Protein AF-A0A937ZAR3-F1 (afdb_monomer)

Mean predicted aligned error: 4.88 Å

Radius of gyration: 16.15 Å; Cα contacts (8 Å, |Δi|>4): 230; chains: 1; bounding box: 41×31×41 Å

Sequence (166 aa):
TNATCLVSLGMVQMAAHGVDEARPTFRRALEINPGDSYVLADAGVHAIYDGRLDEARTFLDRARRLNPIPPYWFADYEALLDFSEGRFADAARGFGRGGCGKFRMIYILACLSLAGGGPELASALALVRKLEWNLEEVVNAEPFRDPEMRERLREGLRRAFAHQES

Solvent-accessible surface area (backbone atoms only — not comparable to full-atom values): 8747 Å² total; per-residue (Å²): 135,61,39,70,61,30,42,56,48,18,55,52,36,20,64,76,67,26,50,75,70,12,45,6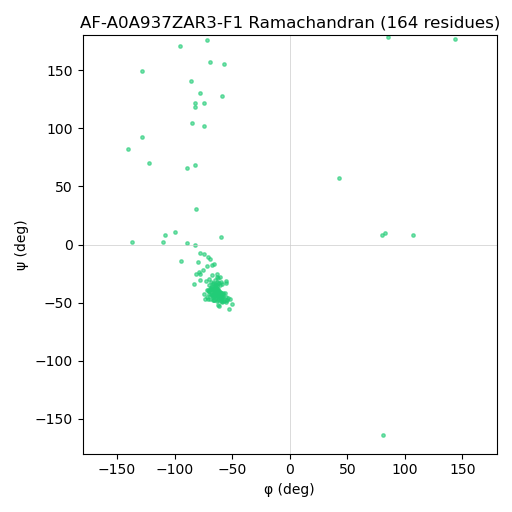5,37,37,52,50,18,41,71,71,40,76,82,39,36,63,54,30,38,55,45,13,48,51,25,44,31,59,63,40,53,72,60,13,51,54,26,38,55,50,14,43,70,71,34,83,80,61,63,71,70,56,39,43,54,53,14,51,45,30,45,74,74,64,40,23,69,58,13,29,56,28,33,64,74,44,77,99,43,76,72,45,49,53,51,34,39,12,19,30,34,69,63,72,50,56,74,65,40,56,55,52,48,62,59,50,68,78,62,79,73,61,64,67,61,58,50,68,60,52,48,51,67,45,65,66,63,45,47,51,48,49,50,13,39,52,48,48,65,53,75,72,82,121

Foldseek 3Di:
DALVVLLVVLVVCCLPPNLPRSVVSLVVSCVVPVQALVSLLSVLLSCLLALVLVSSVVSLVSSCVSPVPDPLCSLQSVLSSCLSVVVLVSSLVSLVSDDDDPVSLLSNQLSCLSVPHDPSLVVSVVVVVVVPDDQVVVLVSRRRPDVVSSVSSVVSNVSSVVVPPD

Secondary structure (DSSP, 8-state):
--HHHHHHHHHHHHHHH-HHHHHHHHHHHHHH-TT-HHHHHHHHHHHHHTT-HHHHHHHHHHHHHH-SS--TTHHHHHHHHHHHTT-HHHHHHHHTTS---HHHHHHHHHHHHHTT--HHHHHHHHHHGGG---HHHHHHHS--SSHHHHHHHHHHHHHHHHTT--

Structure (mmCIF, N/CA/C/O backbone):
data_AF-A0A937ZAR3-F1
#
_entry.id   AF-A0A937ZAR3-F1
#
loop_
_atom_site.group_PDB
_atom_site.id
_atom_site.type_symbol
_atom_site.label_atom_id
_atom_site.label_alt_id
_atom_site.label_comp_id
_atom_site.label_asym_id
_atom_site.label_entity_id
_atom_site.label_seq_id
_atom_site.pdbx_PDB_ins_code
_atom_site.Cartn_x
_atom_site.Cartn_y
_atom_site.Cartn_z
_atom_site.occupancy
_atom_site.B_iso_or_equiv
_atom_site.auth_seq_id
_atom_site.auth_comp_id
_atom_site.auth_asym_id
_atom_site.auth_atom_id
_atom_site.pdbx_PDB_model_num
ATOM 1 N N . THR A 1 1 ? 21.716 5.144 -16.427 1.00 56.78 1 THR A N 1
ATOM 2 C CA . THR A 1 1 ? 20.605 5.526 -15.530 1.00 56.78 1 THR A CA 1
ATOM 3 C C . THR A 1 1 ? 20.370 4.384 -14.570 1.00 56.78 1 THR A C 1
ATOM 5 O O . THR A 1 1 ? 20.182 3.272 -15.039 1.00 56.78 1 THR A O 1
ATOM 8 N N . ASN A 1 2 ? 20.498 4.610 -13.263 1.00 78.88 2 ASN A N 1
ATOM 9 C CA . ASN A 1 2 ? 20.364 3.558 -12.251 1.00 78.88 2 ASN A CA 1
ATOM 10 C C . ASN A 1 2 ? 18.870 3.239 -12.023 1.00 78.88 2 ASN A C 1
ATOM 12 O O . ASN A 1 2 ? 18.084 4.169 -11.834 1.00 78.88 2 ASN A O 1
ATOM 16 N N . ALA A 1 3 ? 18.478 1.960 -12.058 1.00 80.25 3 ALA A N 1
ATOM 17 C CA . ALA A 1 3 ? 17.093 1.522 -11.853 1.00 80.25 3 ALA A CA 1
ATOM 18 C C . ALA A 1 3 ? 16.543 1.952 -10.481 1.00 80.25 3 ALA A C 1
ATOM 20 O O . ALA A 1 3 ? 15.386 2.353 -10.383 1.00 80.25 3 ALA A O 1
ATOM 21 N N . THR A 1 4 ? 17.396 1.989 -9.452 1.00 79.94 4 THR A N 1
ATOM 22 C CA . THR A 1 4 ? 17.032 2.459 -8.107 1.00 79.94 4 THR A CA 1
ATOM 23 C C . THR A 1 4 ? 16.619 3.936 -8.099 1.00 79.94 4 THR A C 1
ATOM 25 O O . THR A 1 4 ? 15.657 4.314 -7.441 1.00 79.94 4 THR A O 1
ATOM 28 N N . CYS A 1 5 ? 17.289 4.790 -8.880 1.00 86.50 5 CYS A N 1
ATOM 29 C CA . CYS A 1 5 ? 16.909 6.203 -8.980 1.00 86.50 5 CYS A CA 1
ATOM 30 C C . CYS A 1 5 ? 15.558 6.386 -9.685 1.00 86.50 5 CYS A C 1
ATOM 32 O O . CYS A 1 5 ? 14.821 7.317 -9.368 1.00 86.50 5 CYS A O 1
ATOM 34 N N . LEU A 1 6 ? 15.231 5.505 -10.636 1.00 87.62 6 LEU A N 1
ATOM 35 C CA . LEU A 1 6 ? 13.958 5.557 -11.350 1.00 87.62 6 LEU A CA 1
ATOM 36 C C . LEU A 1 6 ? 12.789 5.164 -10.452 1.00 87.62 6 LEU A C 1
ATOM 38 O O . LEU A 1 6 ? 11.764 5.828 -10.514 1.00 87.62 6 LEU A O 1
ATOM 42 N N . VAL A 1 7 ? 12.926 4.154 -9.591 1.00 87.25 7 VAL A N 1
ATOM 43 C CA . VAL A 1 7 ? 11.831 3.812 -8.666 1.00 87.25 7 VAL A CA 1
ATOM 44 C C . VAL A 1 7 ? 11.595 4.903 -7.629 1.00 87.25 7 VAL A C 1
ATOM 46 O O . VAL A 1 7 ? 10.445 5.255 -7.386 1.00 87.25 7 VAL A O 1
ATOM 49 N N . SER A 1 8 ? 12.649 5.546 -7.110 1.00 88.38 8 SER A N 1
ATOM 50 C CA . SER A 1 8 ? 12.479 6.718 -6.239 1.00 88.38 8 SER A CA 1
ATOM 51 C C . SER A 1 8 ? 11.765 7.866 -6.958 1.00 88.38 8 SER A C 1
ATOM 53 O O . SER A 1 8 ? 10.864 8.478 -6.390 1.00 88.38 8 SER A O 1
ATOM 55 N N . LEU A 1 9 ? 12.116 8.132 -8.222 1.00 90.75 9 LEU A N 1
ATOM 56 C CA . LEU A 1 9 ? 11.414 9.118 -9.044 1.00 90.75 9 LEU A CA 1
ATOM 57 C C . LEU A 1 9 ? 9.949 8.722 -9.278 1.00 90.75 9 LEU A C 1
ATOM 59 O O . LEU A 1 9 ? 9.070 9.564 -9.135 1.00 90.75 9 LEU A O 1
ATOM 63 N N . GLY A 1 10 ? 9.683 7.453 -9.593 1.00 91.31 10 GLY A N 1
ATOM 64 C CA . GLY A 1 10 ? 8.335 6.932 -9.810 1.00 91.31 10 GLY A CA 1
ATOM 65 C C . GLY A 1 10 ? 7.450 7.093 -8.575 1.00 91.31 10 GLY A C 1
ATOM 66 O O . GLY A 1 10 ? 6.312 7.536 -8.695 1.00 91.31 10 GLY A O 1
ATOM 67 N N . MET A 1 11 ? 7.985 6.833 -7.380 1.00 89.75 11 MET A N 1
ATOM 68 C CA . MET A 1 11 ? 7.270 7.054 -6.118 1.00 89.75 11 MET A CA 1
ATOM 69 C C . MET A 1 11 ? 6.920 8.533 -5.904 1.00 89.75 11 MET A C 1
ATOM 71 O O . MET A 1 11 ? 5.794 8.849 -5.524 1.00 89.75 11 MET A O 1
ATOM 75 N N . VAL A 1 12 ? 7.850 9.450 -6.199 1.00 90.88 12 VAL A N 1
ATOM 76 C CA . VAL A 1 12 ? 7.605 10.900 -6.098 1.00 90.88 12 VAL A CA 1
ATOM 77 C C . VAL A 1 12 ? 6.570 11.364 -7.123 1.00 90.88 12 VAL A C 1
ATOM 79 O O . VAL A 1 12 ? 5.654 12.099 -6.770 1.00 90.88 12 VAL A O 1
ATOM 82 N N . GLN A 1 13 ? 6.675 10.911 -8.374 1.00 91.38 13 GLN A N 1
ATOM 83 C CA . GLN A 1 13 ? 5.703 11.220 -9.427 1.00 91.38 13 GLN A CA 1
ATOM 84 C C . GLN A 1 13 ? 4.310 10.708 -9.068 1.00 91.38 13 GLN A C 1
ATOM 86 O O . GLN A 1 13 ? 3.332 11.420 -9.253 1.00 91.38 13 GLN A O 1
ATOM 91 N N . MET A 1 14 ? 4.222 9.505 -8.501 1.00 92.69 14 MET A N 1
ATOM 92 C CA . MET A 1 14 ? 2.954 8.921 -8.078 1.00 92.69 14 MET A CA 1
ATOM 93 C C . MET A 1 14 ? 2.301 9.732 -6.959 1.00 92.69 14 MET A C 1
ATOM 95 O O . MET A 1 14 ? 1.101 9.981 -7.011 1.00 92.69 14 MET A O 1
ATOM 99 N N . ALA A 1 15 ? 3.085 10.183 -5.979 1.00 87.19 15 ALA A N 1
ATOM 100 C CA . ALA A 1 15 ? 2.584 11.031 -4.902 1.00 87.19 15 ALA A CA 1
ATOM 101 C C . ALA A 1 15 ? 2.183 12.436 -5.392 1.00 87.19 15 ALA A C 1
ATOM 103 O O . ALA A 1 15 ? 1.198 12.992 -4.920 1.00 87.19 15 ALA A O 1
ATOM 104 N N . ALA A 1 16 ? 2.936 13.015 -6.332 1.00 88.25 16 ALA A N 1
ATOM 105 C CA . ALA A 1 16 ? 2.715 14.383 -6.804 1.00 88.25 16 ALA A CA 1
ATOM 106 C C . ALA A 1 16 ? 1.629 14.497 -7.885 1.00 88.25 16 ALA A C 1
ATOM 108 O O . ALA A 1 16 ? 0.928 15.507 -7.955 1.00 88.25 16 ALA A O 1
ATOM 109 N N . HIS A 1 17 ? 1.511 13.485 -8.744 1.00 88.31 17 HIS A N 1
ATOM 110 C CA . HIS A 1 17 ? 0.735 13.560 -9.983 1.00 88.31 17 HIS A CA 1
ATOM 111 C C . HIS A 1 17 ? -0.116 12.311 -10.258 1.00 88.31 17 HIS A C 1
ATOM 113 O O . HIS A 1 17 ? -0.813 12.231 -11.268 1.00 88.31 17 HIS A O 1
ATOM 119 N N . GLY A 1 18 ? -0.102 11.338 -9.346 1.00 88.19 18 GLY A N 1
ATOM 120 C CA . GLY A 1 18 ? -0.897 10.125 -9.451 1.00 88.19 18 GLY A CA 1
ATOM 121 C C . GLY A 1 18 ? -0.248 9.017 -10.281 1.00 88.19 18 GLY A C 1
ATOM 122 O O . GLY A 1 18 ? 0.855 9.113 -10.820 1.00 88.19 18 GLY A O 1
ATOM 123 N N . VAL A 1 19 ? -0.965 7.900 -10.354 1.00 91.81 19 VAL A N 1
ATOM 124 C CA . VAL A 1 19 ? -0.439 6.607 -10.808 1.00 91.81 19 VAL A CA 1
ATOM 125 C C . VAL A 1 19 ? -0.046 6.586 -12.289 1.00 91.81 19 VAL A C 1
ATOM 127 O O . VAL A 1 19 ? 0.910 5.900 -12.668 1.00 91.81 19 VAL A O 1
ATOM 130 N N . ASP A 1 20 ? -0.758 7.332 -13.135 1.00 90.25 20 ASP A N 1
ATOM 131 C CA . ASP A 1 20 ? -0.557 7.295 -14.585 1.00 90.25 20 ASP A CA 1
ATOM 132 C C . ASP A 1 20 ? 0.764 7.936 -15.019 1.00 90.25 20 ASP A C 1
ATOM 134 O O . ASP A 1 20 ? 1.463 7.372 -15.863 1.00 90.25 20 ASP A O 1
ATOM 138 N N . GLU A 1 21 ? 1.159 9.046 -14.395 1.00 88.94 21 GLU A N 1
ATOM 139 C CA . GLU A 1 21 ? 2.417 9.725 -14.723 1.00 88.94 21 GLU A CA 1
ATOM 140 C C . GLU A 1 21 ? 3.652 8.935 -14.279 1.00 88.94 21 GLU A C 1
ATOM 142 O O . GLU A 1 21 ? 4.695 8.980 -14.934 1.00 88.94 21 GLU A O 1
ATOM 147 N N . ALA A 1 22 ? 3.535 8.151 -13.206 1.00 92.06 22 ALA A N 1
ATOM 148 C CA . ALA A 1 22 ? 4.629 7.326 -12.699 1.00 92.06 22 ALA A CA 1
ATOM 149 C C . ALA A 1 22 ? 4.843 6.026 -13.495 1.00 92.06 22 ALA A C 1
ATOM 151 O O . ALA A 1 22 ? 5.943 5.464 -13.511 1.00 92.06 22 ALA A O 1
ATOM 152 N N . ARG A 1 23 ? 3.805 5.534 -14.184 1.00 91.00 23 ARG A N 1
ATOM 153 C CA . ARG A 1 23 ? 3.818 4.271 -14.942 1.00 91.00 23 ARG A CA 1
ATOM 154 C C . ARG A 1 23 ? 5.003 4.121 -15.913 1.00 91.00 23 ARG A C 1
ATOM 156 O O . ARG A 1 23 ? 5.660 3.077 -15.856 1.00 91.00 23 ARG A O 1
ATOM 163 N N . PRO A 1 24 ? 5.317 5.087 -16.807 1.00 93.56 24 PRO A N 1
ATOM 164 C CA . PRO A 1 24 ? 6.459 4.950 -17.715 1.00 93.56 24 PRO A CA 1
ATOM 165 C C . PRO A 1 24 ? 7.791 4.823 -16.966 1.00 93.56 24 PRO A C 1
ATOM 167 O O . PRO A 1 24 ? 8.675 4.091 -17.416 1.00 93.56 24 PRO A O 1
ATOM 170 N N . THR A 1 25 ? 7.922 5.480 -15.814 1.00 94.00 25 THR A N 1
ATOM 171 C CA . THR A 1 25 ? 9.127 5.445 -14.981 1.00 94.00 25 THR A CA 1
ATOM 172 C C . THR A 1 25 ? 9.327 4.071 -14.345 1.00 94.00 25 THR A C 1
ATOM 174 O O . THR A 1 25 ? 10.416 3.503 -14.460 1.00 94.00 25 THR A O 1
ATOM 177 N N . PHE A 1 26 ? 8.275 3.481 -13.766 1.00 92.62 26 PHE A N 1
ATOM 178 C CA . PHE A 1 26 ? 8.328 2.113 -13.234 1.00 92.62 26 PHE A CA 1
ATOM 179 C C . PHE A 1 26 ? 8.602 1.077 -14.327 1.00 92.62 26 PHE A C 1
ATOM 181 O O . PHE A 1 26 ? 9.451 0.201 -14.147 1.00 92.62 26 PHE A O 1
ATOM 188 N N . ARG A 1 27 ? 7.970 1.216 -15.502 1.00 93.12 27 ARG A N 1
ATOM 189 C CA . ARG A 1 27 ? 8.253 0.346 -16.655 1.00 93.12 27 ARG A CA 1
ATOM 190 C C . ARG A 1 27 ? 9.726 0.420 -17.052 1.00 93.12 27 ARG A C 1
ATOM 192 O O . ARG A 1 27 ? 10.364 -0.611 -17.245 1.00 93.12 27 ARG A O 1
ATOM 199 N N . ARG A 1 28 ? 10.289 1.628 -17.118 1.00 94.56 28 ARG A N 1
ATOM 200 C CA . ARG A 1 28 ? 11.702 1.814 -17.455 1.00 94.56 28 ARG A CA 1
ATOM 201 C C . ARG A 1 28 ? 12.635 1.218 -16.402 1.00 94.56 28 ARG A C 1
ATOM 203 O O . ARG A 1 28 ? 13.671 0.668 -16.765 1.00 94.56 28 ARG A O 1
ATOM 210 N N . ALA A 1 29 ? 12.289 1.309 -15.118 1.00 93.94 29 ALA A N 1
ATOM 211 C CA . ALA A 1 29 ? 13.068 0.684 -14.053 1.00 93.94 29 ALA A CA 1
ATOM 212 C C . ALA A 1 29 ? 13.116 -0.846 -14.215 1.00 93.94 29 ALA A C 1
ATOM 214 O O . ALA A 1 29 ? 14.200 -1.431 -14.160 1.00 93.94 29 ALA A O 1
ATOM 215 N N . LEU A 1 30 ? 11.968 -1.470 -14.507 1.00 94.12 30 LEU A N 1
ATOM 216 C CA . LEU A 1 30 ? 11.862 -2.908 -14.777 1.00 94.12 30 LEU A CA 1
ATOM 217 C C . LEU A 1 30 ? 12.625 -3.336 -16.040 1.00 94.12 30 LEU A C 1
ATOM 219 O O . LEU A 1 30 ? 13.234 -4.400 -16.039 1.00 94.12 30 LEU A O 1
ATOM 223 N N . GLU A 1 31 ? 12.634 -2.524 -17.102 1.00 94.44 31 GLU A N 1
ATOM 224 C CA . GLU A 1 31 ? 13.428 -2.795 -18.314 1.00 94.44 31 GLU A CA 1
ATOM 225 C C . GLU A 1 31 ? 14.937 -2.796 -18.036 1.00 94.44 31 GLU A C 1
ATOM 227 O O . GLU A 1 31 ? 15.674 -3.592 -18.615 1.00 94.44 31 GLU A O 1
ATOM 232 N N . ILE A 1 32 ? 15.409 -1.891 -17.171 1.00 94.12 32 ILE A N 1
ATOM 233 C CA . ILE A 1 32 ? 16.836 -1.763 -16.853 1.00 94.12 32 ILE A CA 1
ATOM 234 C C . ILE A 1 32 ? 17.299 -2.899 -15.943 1.00 94.12 32 ILE A C 1
ATOM 236 O O . ILE A 1 32 ? 18.386 -3.434 -16.155 1.00 94.12 32 ILE A O 1
ATOM 240 N N . ASN A 1 33 ? 16.509 -3.254 -14.927 1.00 90.69 33 ASN A N 1
ATOM 241 C CA . ASN A 1 33 ? 16.855 -4.346 -14.025 1.00 90.69 33 ASN A CA 1
ATOM 242 C C . ASN A 1 33 ? 15.627 -5.195 -13.652 1.00 90.69 33 ASN A C 1
ATOM 244 O O . ASN A 1 33 ? 15.053 -5.030 -12.573 1.00 90.69 33 ASN A O 1
ATOM 248 N N . PRO A 1 34 ? 15.230 -6.147 -14.514 1.00 91.62 34 PRO A N 1
ATOM 249 C CA . PRO A 1 34 ? 14.031 -6.949 -14.289 1.00 91.62 34 PRO A CA 1
ATOM 250 C C . PRO A 1 34 ? 14.177 -7.957 -13.143 1.00 91.62 34 PRO A C 1
ATOM 252 O O . PRO A 1 34 ? 13.192 -8.605 -12.798 1.00 91.62 34 PRO A O 1
ATOM 255 N N . GLY A 1 35 ? 15.387 -8.169 -12.614 1.00 92.75 35 GLY A N 1
ATOM 256 C CA . GLY A 1 35 ? 15.696 -9.127 -11.547 1.00 92.75 35 GLY A CA 1
ATOM 257 C C . GLY A 1 35 ? 16.025 -8.482 -10.202 1.00 92.75 35 GLY A C 1
ATOM 258 O O . GLY A 1 35 ? 16.465 -9.180 -9.294 1.00 92.75 35 GLY A O 1
ATOM 259 N N . ASP A 1 36 ? 15.844 -7.172 -10.065 1.00 93.56 36 ASP A N 1
ATOM 260 C CA . ASP A 1 36 ? 16.082 -6.470 -8.808 1.00 93.56 36 ASP A CA 1
ATOM 261 C C . ASP A 1 36 ? 14.876 -6.606 -7.875 1.00 93.56 36 ASP A C 1
ATOM 263 O O . ASP A 1 36 ? 13.762 -6.203 -8.222 1.00 93.56 36 ASP A O 1
ATOM 267 N N . SER A 1 37 ? 15.086 -7.162 -6.678 1.00 94.44 37 SER A N 1
ATOM 268 C CA . SER A 1 37 ? 14.014 -7.327 -5.692 1.00 94.44 37 SER A CA 1
ATOM 269 C C . SER A 1 37 ? 13.394 -5.998 -5.261 1.00 94.44 37 SER A C 1
ATOM 271 O O . SER A 1 37 ? 12.198 -5.954 -5.006 1.00 94.44 37 SER A O 1
ATOM 273 N N . TYR A 1 38 ? 14.178 -4.922 -5.181 1.00 92.69 38 TYR A N 1
ATOM 274 C CA . TYR A 1 38 ? 13.693 -3.601 -4.785 1.00 92.69 38 TYR A CA 1
ATOM 275 C C . TYR A 1 38 ? 12.827 -3.004 -5.891 1.00 92.69 38 TYR A C 1
ATOM 277 O O . TYR A 1 38 ? 11.700 -2.596 -5.632 1.00 92.69 38 TYR A O 1
ATOM 285 N N . VAL A 1 39 ? 13.303 -3.057 -7.140 1.00 94.06 39 VAL A N 1
ATOM 286 C CA . VAL A 1 39 ? 12.537 -2.549 -8.290 1.00 94.06 39 VAL A CA 1
ATOM 287 C C . VAL A 1 39 ? 11.215 -3.292 -8.447 1.00 94.06 39 VAL A C 1
ATOM 289 O O . VAL A 1 39 ? 10.184 -2.669 -8.691 1.00 94.06 39 VAL A O 1
ATOM 292 N N . LEU A 1 40 ? 11.230 -4.616 -8.282 1.00 95.94 40 LEU A N 1
ATOM 293 C CA . LEU A 1 40 ? 10.016 -5.427 -8.297 1.00 95.94 40 LEU A CA 1
ATOM 294 C C . LEU A 1 40 ? 9.074 -5.053 -7.145 1.00 95.94 40 LEU A C 1
ATOM 296 O O . LEU A 1 40 ? 7.877 -4.925 -7.373 1.00 95.94 40 LEU A O 1
ATOM 300 N N . ALA A 1 41 ? 9.592 -4.839 -5.933 1.00 95.56 41 ALA A N 1
ATOM 301 C CA . ALA A 1 41 ? 8.773 -4.452 -4.788 1.00 95.56 41 ALA A CA 1
ATOM 302 C C . ALA A 1 41 ? 8.073 -3.100 -5.005 1.00 95.56 41 ALA A C 1
ATOM 304 O O . ALA A 1 41 ? 6.860 -3.000 -4.829 1.00 95.56 41 ALA A O 1
ATOM 305 N N . ASP A 1 42 ? 8.817 -2.089 -5.458 1.00 94.56 42 ASP A N 1
ATOM 306 C CA . ASP A 1 42 ? 8.276 -0.752 -5.716 1.00 94.56 42 ASP A CA 1
ATOM 307 C C . ASP A 1 42 ? 7.306 -0.745 -6.914 1.00 94.56 42 ASP A C 1
ATOM 309 O O . ASP A 1 42 ? 6.273 -0.076 -6.878 1.00 94.56 42 ASP A O 1
ATOM 313 N N . ALA A 1 43 ? 7.571 -1.543 -7.957 1.00 95.44 43 ALA A N 1
ATOM 314 C CA . ALA A 1 43 ? 6.616 -1.752 -9.049 1.00 95.44 43 ALA A CA 1
ATOM 315 C C . ALA A 1 43 ? 5.335 -2.462 -8.576 1.00 95.44 43 ALA A C 1
ATOM 317 O O . ALA A 1 43 ? 4.246 -2.163 -9.068 1.00 95.44 43 ALA A O 1
ATOM 318 N N . GLY A 1 44 ? 5.450 -3.367 -7.600 1.00 96.56 44 GLY A N 1
ATOM 319 C CA . GLY A 1 44 ? 4.310 -3.979 -6.923 1.00 96.56 44 GLY A CA 1
ATOM 320 C C . GLY A 1 44 ? 3.432 -2.935 -6.241 1.00 96.56 44 GLY A C 1
ATOM 321 O O . GLY A 1 44 ? 2.224 -2.925 -6.447 1.00 96.56 44 GLY A O 1
ATOM 322 N N . VAL A 1 45 ? 4.033 -1.994 -5.512 1.00 95.25 45 VAL A N 1
ATOM 323 C CA . VAL A 1 45 ? 3.306 -0.889 -4.866 1.00 95.25 45 VAL A CA 1
ATOM 324 C C . VAL A 1 45 ? 2.614 0.017 -5.873 1.00 95.25 45 VAL A C 1
ATOM 326 O O . VAL A 1 45 ? 1.444 0.347 -5.689 1.00 95.25 45 VAL A O 1
ATOM 329 N N . HIS A 1 46 ? 3.295 0.380 -6.962 1.00 95.69 46 HIS A N 1
ATOM 330 C CA . HIS A 1 46 ? 2.662 1.112 -8.061 1.00 95.69 46 HIS A CA 1
ATOM 331 C C . HIS A 1 46 ? 1.432 0.372 -8.595 1.00 95.69 46 HIS A C 1
ATOM 333 O O . HIS A 1 46 ? 0.377 0.978 -8.765 1.00 95.69 46 HIS A O 1
ATOM 339 N N . ALA A 1 47 ? 1.541 -0.943 -8.804 1.00 96.12 47 ALA A N 1
ATOM 340 C CA . ALA A 1 47 ? 0.428 -1.770 -9.253 1.00 96.12 47 ALA A CA 1
ATOM 341 C C . ALA A 1 47 ? -0.722 -1.830 -8.229 1.00 96.12 47 ALA A C 1
ATOM 343 O O . ALA A 1 47 ? -1.877 -1.817 -8.651 1.00 96.12 47 ALA A O 1
ATOM 344 N N . ILE A 1 48 ? -0.444 -1.810 -6.916 1.00 96.62 48 ILE A N 1
ATOM 345 C CA . ILE A 1 48 ? -1.485 -1.703 -5.876 1.00 96.62 48 ILE A CA 1
ATOM 346 C C . ILE A 1 48 ? -2.259 -0.394 -6.026 1.00 96.62 48 ILE A C 1
ATOM 348 O O . ILE A 1 48 ? -3.484 -0.418 -6.134 1.00 96.62 48 ILE A O 1
ATOM 352 N N . TYR A 1 49 ? -1.560 0.744 -6.080 1.00 95.38 49 TYR A N 1
ATOM 353 C CA . TYR A 1 49 ? -2.219 2.044 -6.225 1.00 95.38 49 TYR A CA 1
ATOM 354 C C . TYR A 1 49 ? -2.976 2.172 -7.551 1.00 95.38 49 TYR A C 1
ATOM 356 O O . TYR A 1 49 ? -3.986 2.869 -7.61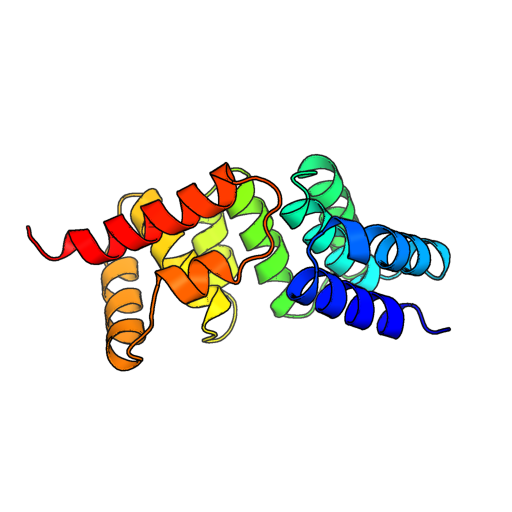1 1.00 95.38 49 TYR A O 1
ATOM 364 N N . ASP A 1 50 ? -2.544 1.463 -8.593 1.00 95.19 50 ASP A N 1
ATOM 365 C CA . ASP A 1 50 ? -3.236 1.379 -9.881 1.00 95.19 50 ASP A CA 1
ATOM 366 C C . ASP A 1 50 ? -4.449 0.437 -9.902 1.00 95.19 50 ASP A C 1
ATOM 368 O O . ASP A 1 50 ? -5.150 0.381 -10.911 1.00 95.19 50 ASP A O 1
ATOM 372 N N . GLY A 1 51 ? -4.684 -0.333 -8.835 1.00 94.3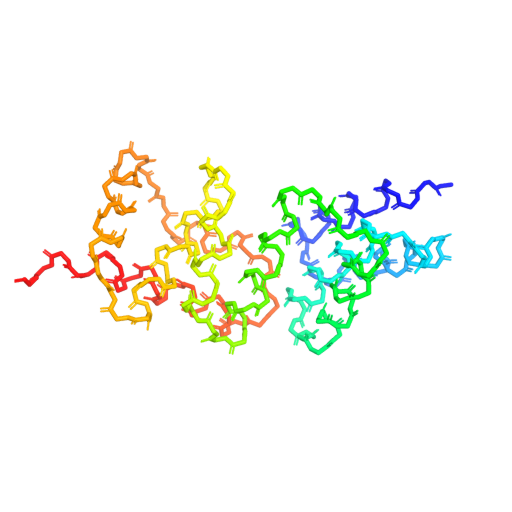1 51 GLY A N 1
ATOM 373 C CA . GLY A 1 51 ? -5.747 -1.342 -8.759 1.00 94.31 51 GLY A CA 1
ATOM 374 C C . GLY A 1 51 ? -5.420 -2.673 -9.451 1.00 94.31 51 GLY A C 1
ATOM 375 O O . GLY A 1 51 ? -6.278 -3.545 -9.559 1.00 94.31 51 GLY A O 1
ATOM 376 N N . ARG A 1 52 ? -4.179 -2.878 -9.906 1.00 95.44 52 ARG A N 1
ATOM 377 C CA . ARG A 1 52 ? -3.715 -4.113 -10.565 1.00 95.44 52 ARG A CA 1
ATOM 378 C C . ARG A 1 52 ? -3.189 -5.116 -9.532 1.00 95.44 52 ARG A C 1
ATOM 380 O O . ARG A 1 52 ? -1.997 -5.418 -9.491 1.00 95.44 52 ARG A O 1
ATOM 387 N N . LEU A 1 53 ? -4.078 -5.619 -8.674 1.00 96.19 53 LEU A N 1
ATOM 388 C CA . LEU A 1 53 ? -3.699 -6.403 -7.486 1.00 96.19 53 LEU A CA 1
ATOM 389 C C . LEU A 1 53 ? -3.025 -7.750 -7.818 1.00 96.19 53 LEU A C 1
ATOM 391 O O . LEU A 1 53 ? -2.044 -8.114 -7.171 1.00 96.19 53 LEU A O 1
ATOM 395 N N . ASP A 1 54 ? -3.467 -8.448 -8.868 1.00 97.00 54 ASP A N 1
ATOM 396 C CA . ASP A 1 54 ? -2.843 -9.712 -9.306 1.00 97.00 54 ASP A CA 1
ATOM 397 C C . ASP A 1 54 ? -1.396 -9.512 -9.791 1.00 97.00 54 ASP A C 1
ATOM 399 O O . ASP A 1 54 ? -0.491 -10.314 -9.524 1.00 97.00 54 ASP A O 1
ATOM 403 N N . GLU A 1 55 ? -1.155 -8.405 -10.493 1.00 96.25 55 GLU A N 1
ATOM 404 C CA . GLU A 1 55 ? 0.177 -8.023 -10.955 1.00 96.25 55 GLU A CA 1
ATOM 405 C C . GLU A 1 55 ? 1.055 -7.593 -9.777 1.00 96.25 55 GLU A C 1
ATOM 407 O O . GLU A 1 55 ? 2.202 -8.034 -9.675 1.00 96.25 55 GLU A O 1
ATOM 412 N N . ALA A 1 56 ? 0.501 -6.813 -8.843 1.00 97.38 56 ALA A N 1
ATOM 413 C CA . ALA A 1 56 ? 1.182 -6.438 -7.610 1.00 97.38 56 ALA A CA 1
ATOM 414 C C . ALA A 1 56 ? 1.652 -7.666 -6.822 1.00 97.38 56 ALA A C 1
ATOM 416 O O . ALA A 1 56 ? 2.822 -7.747 -6.443 1.00 97.38 56 ALA A O 1
ATOM 417 N N . ARG A 1 57 ? 0.771 -8.658 -6.644 1.00 97.31 57 ARG A N 1
ATOM 418 C CA . ARG A 1 57 ? 1.105 -9.939 -6.012 1.00 97.31 57 ARG A CA 1
ATOM 419 C C . ARG A 1 57 ? 2.250 -10.638 -6.729 1.00 97.31 57 ARG A C 1
ATOM 421 O O . ARG A 1 57 ? 3.222 -11.038 -6.096 1.00 97.31 57 ARG A O 1
ATOM 428 N N . THR A 1 58 ? 2.167 -10.739 -8.054 1.00 97.19 58 THR A N 1
ATOM 429 C CA . THR A 1 58 ? 3.202 -11.386 -8.869 1.00 97.19 58 THR A CA 1
ATOM 430 C C . THR A 1 58 ? 4.567 -10.719 -8.680 1.00 97.19 58 THR A C 1
ATOM 432 O O . THR A 1 58 ? 5.585 -11.409 -8.539 1.00 97.19 58 THR A O 1
ATOM 435 N N . PHE A 1 59 ? 4.605 -9.384 -8.652 1.00 97.06 59 PHE A N 1
ATOM 436 C CA . PHE A 1 59 ? 5.832 -8.632 -8.417 1.00 97.06 59 PHE A CA 1
ATOM 437 C C . PHE A 1 59 ? 6.384 -8.831 -7.005 1.00 97.06 59 PHE A C 1
ATOM 439 O O . PHE A 1 59 ? 7.571 -9.143 -6.872 1.00 97.06 59 PHE A O 1
ATOM 446 N N . LEU A 1 60 ? 5.546 -8.720 -5.971 1.00 96.62 60 LEU A N 1
ATOM 447 C CA . LEU A 1 60 ? 5.961 -8.910 -4.579 1.00 96.62 60 LEU A CA 1
ATOM 448 C C . LEU A 1 60 ? 6.452 -10.341 -4.326 1.00 96.62 60 LEU A C 1
ATOM 450 O O . LEU A 1 60 ? 7.533 -10.532 -3.768 1.00 96.62 60 LEU A O 1
ATOM 454 N N . ASP A 1 61 ? 5.755 -11.355 -4.836 1.00 96.00 61 ASP A N 1
ATOM 455 C CA . ASP A 1 61 ? 6.178 -12.751 -4.715 1.00 96.00 61 ASP A CA 1
ATOM 456 C C . ASP A 1 61 ? 7.535 -12.990 -5.388 1.00 96.00 61 ASP A C 1
ATOM 458 O O . ASP A 1 61 ? 8.394 -13.714 -4.873 1.00 96.00 61 ASP A O 1
ATOM 462 N N . ARG A 1 62 ? 7.765 -12.374 -6.553 1.00 96.50 62 ARG A N 1
ATOM 463 C CA . ARG A 1 62 ? 9.054 -12.467 -7.244 1.00 96.50 62 ARG A CA 1
ATOM 464 C C . ARG A 1 62 ? 10.156 -11.747 -6.472 1.00 96.50 62 ARG A C 1
ATOM 466 O O . ARG A 1 62 ? 11.240 -12.309 -6.332 1.00 96.50 62 ARG A O 1
ATOM 473 N N . ALA A 1 63 ? 9.883 -10.555 -5.948 1.00 96.12 63 ALA A N 1
ATOM 474 C CA . ALA A 1 63 ? 10.820 -9.805 -5.121 1.00 96.12 63 ALA A CA 1
ATOM 475 C C . ALA A 1 63 ? 11.232 -10.597 -3.868 1.00 96.12 63 ALA A C 1
ATOM 477 O O . ALA A 1 63 ? 12.423 -10.715 -3.582 1.00 96.12 63 ALA A O 1
ATOM 478 N N . ARG A 1 64 ? 10.264 -11.221 -3.185 1.00 94.38 64 ARG A N 1
ATOM 479 C CA . ARG A 1 64 ? 10.467 -12.097 -2.020 1.00 94.38 64 ARG A CA 1
ATOM 480 C C . ARG A 1 64 ? 11.324 -13.321 -2.343 1.00 94.38 64 ARG A C 1
ATOM 482 O O . ARG A 1 64 ? 12.191 -13.684 -1.556 1.00 94.38 64 ARG A O 1
ATOM 489 N N . ARG A 1 65 ? 11.106 -13.963 -3.496 1.00 95.88 65 ARG A N 1
ATOM 490 C CA . ARG A 1 65 ? 11.937 -15.101 -3.935 1.00 95.88 65 ARG A CA 1
ATOM 491 C C . ARG A 1 65 ? 13.389 -14.698 -4.186 1.00 95.88 65 ARG A C 1
ATOM 493 O O . ARG A 1 65 ? 14.289 -15.481 -3.907 1.00 95.88 65 ARG A O 1
ATOM 500 N N . LEU A 1 66 ? 13.605 -13.501 -4.728 1.00 95.25 66 LEU A N 1
ATOM 501 C CA . LEU A 1 66 ? 14.938 -12.982 -5.042 1.00 95.25 66 LEU A CA 1
ATOM 502 C C . LEU A 1 66 ? 15.673 -12.462 -3.802 1.00 95.25 66 LEU A C 1
ATOM 504 O O . LEU A 1 66 ? 16.895 -12.556 -3.742 1.00 95.25 66 LEU A O 1
ATOM 508 N N . ASN A 1 67 ? 14.937 -11.960 -2.809 1.00 93.31 67 ASN A N 1
ATOM 509 C CA . ASN A 1 67 ? 15.478 -11.574 -1.514 1.00 93.31 67 ASN A CA 1
ATOM 510 C C . ASN A 1 67 ? 14.683 -12.226 -0.364 1.00 93.31 67 ASN A C 1
ATOM 512 O O . ASN A 1 67 ? 13.700 -11.648 0.109 1.00 93.31 67 ASN A O 1
ATOM 516 N N . PRO A 1 68 ? 15.123 -13.406 0.116 1.00 89.19 68 PRO A N 1
ATOM 517 C CA . PRO A 1 68 ? 14.463 -14.125 1.207 1.00 89.19 68 PRO A CA 1
ATOM 518 C C . PRO A 1 68 ? 14.502 -13.411 2.566 1.00 89.19 68 PRO A C 1
ATOM 520 O O . PRO A 1 68 ? 13.729 -13.764 3.454 1.00 89.19 68 PRO A O 1
ATOM 523 N N . ILE A 1 69 ? 15.383 -12.419 2.739 1.00 89.81 69 ILE A N 1
ATOM 524 C CA . ILE A 1 69 ? 15.482 -11.588 3.948 1.00 89.81 69 ILE A CA 1
ATOM 525 C C . ILE A 1 69 ? 15.297 -10.124 3.520 1.00 89.81 69 ILE A C 1
ATOM 527 O O . ILE A 1 69 ? 16.258 -9.348 3.486 1.00 89.81 69 ILE A O 1
ATOM 531 N N . PRO A 1 70 ? 14.073 -9.741 3.111 1.00 85.94 70 PRO A N 1
ATOM 532 C CA . PRO A 1 70 ? 13.835 -8.404 2.608 1.00 85.94 70 PRO A CA 1
ATOM 533 C C . PRO A 1 70 ? 13.947 -7.371 3.739 1.00 85.94 70 PRO A C 1
ATOM 535 O O . PRO A 1 70 ? 13.760 -7.702 4.915 1.00 85.94 70 PRO A O 1
ATOM 538 N N . PRO A 1 71 ? 14.222 -6.101 3.407 1.00 86.75 71 PRO A N 1
ATOM 539 C CA . PRO A 1 71 ? 14.171 -5.024 4.385 1.00 86.75 71 PRO A CA 1
ATOM 540 C C . PRO A 1 71 ? 12.801 -4.925 5.063 1.00 86.75 71 PRO A C 1
ATOM 542 O O . PRO A 1 71 ? 11.776 -5.281 4.483 1.00 86.75 71 PRO A O 1
ATOM 545 N N . TYR A 1 72 ? 12.773 -4.362 6.272 1.00 84.25 72 TYR A N 1
ATOM 546 C CA . TYR A 1 72 ? 11.562 -4.291 7.098 1.00 84.25 72 TYR A CA 1
ATOM 547 C C . TYR A 1 72 ? 10.362 -3.618 6.402 1.00 84.25 72 TYR A C 1
ATOM 549 O O . TYR A 1 72 ? 9.227 -4.024 6.631 1.00 84.25 72 TYR A O 1
ATOM 557 N N . TRP A 1 73 ? 10.597 -2.622 5.538 1.00 85.12 73 TRP A N 1
ATOM 558 C CA . TRP A 1 73 ? 9.539 -1.903 4.815 1.00 85.12 73 TRP A CA 1
ATOM 559 C C . TRP A 1 73 ? 8.811 -2.777 3.787 1.00 85.12 73 TRP A C 1
ATOM 561 O O . TRP A 1 73 ? 7.699 -2.452 3.388 1.00 85.12 73 TRP A O 1
ATOM 571 N N . PHE A 1 74 ? 9.383 -3.915 3.382 1.00 90.25 74 PHE A N 1
ATOM 572 C CA . PHE A 1 74 ? 8.731 -4.829 2.445 1.00 90.25 74 PHE A CA 1
ATOM 573 C C . PHE A 1 74 ? 7.431 -5.402 3.027 1.00 90.25 74 PHE A C 1
ATOM 575 O O . PHE A 1 74 ? 6.471 -5.636 2.297 1.00 90.25 74 PHE A O 1
ATOM 582 N N . ALA A 1 75 ? 7.381 -5.596 4.349 1.00 90.19 75 ALA A N 1
ATOM 583 C CA . ALA A 1 75 ? 6.174 -6.049 5.034 1.00 90.19 75 ALA A CA 1
ATOM 584 C C . ALA A 1 75 ? 5.014 -5.049 4.898 1.00 90.19 75 ALA A C 1
ATOM 586 O O . ALA A 1 75 ? 3.860 -5.467 4.872 1.00 90.19 75 ALA A O 1
ATOM 587 N N . ASP A 1 76 ? 5.304 -3.751 4.754 1.00 91.75 76 ASP A N 1
ATOM 588 C CA . ASP A 1 76 ? 4.268 -2.738 4.541 1.00 91.75 76 ASP A CA 1
ATOM 589 C C . ASP A 1 76 ? 3.638 -2.862 3.155 1.00 91.75 76 ASP A C 1
ATOM 591 O O . ASP A 1 76 ? 2.445 -2.631 3.001 1.00 91.75 76 ASP A O 1
ATOM 595 N N . TYR A 1 77 ? 4.423 -3.239 2.143 1.00 93.81 77 TYR A N 1
AT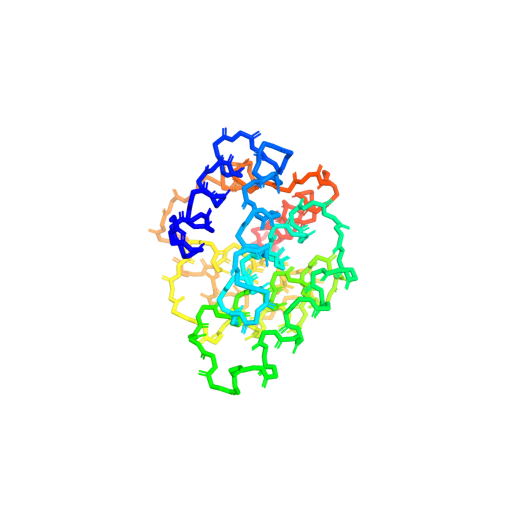OM 596 C CA . TYR A 1 77 ? 3.927 -3.394 0.776 1.00 93.81 77 TYR A CA 1
ATOM 597 C C . TYR A 1 77 ? 3.008 -4.612 0.655 1.00 93.81 77 TYR A C 1
ATOM 599 O O . TYR A 1 77 ? 1.962 -4.540 0.014 1.00 93.81 77 TYR A O 1
ATOM 607 N N . GLU A 1 78 ? 3.354 -5.715 1.323 1.00 94.06 78 GLU A N 1
ATOM 608 C CA . GLU A 1 78 ? 2.458 -6.870 1.429 1.00 94.06 78 GLU A CA 1
ATOM 609 C C . GLU A 1 78 ? 1.197 -6.545 2.226 1.00 94.06 78 GLU A C 1
ATOM 611 O O . GLU A 1 78 ? 0.102 -6.888 1.793 1.00 94.06 78 GLU A O 1
ATOM 616 N N . ALA A 1 79 ? 1.335 -5.829 3.343 1.00 94.81 79 ALA A N 1
ATOM 617 C CA . ALA A 1 79 ? 0.197 -5.413 4.152 1.00 94.81 79 ALA A CA 1
ATOM 618 C C . ALA A 1 79 ? -0.747 -4.469 3.388 1.00 94.81 79 ALA A C 1
ATOM 620 O O . ALA A 1 79 ? -1.966 -4.541 3.539 1.00 94.81 79 ALA A O 1
ATOM 621 N N . LEU A 1 80 ? -0.196 -3.604 2.534 1.00 95.31 80 LEU A N 1
ATOM 622 C CA . LEU A 1 80 ? -0.965 -2.731 1.652 1.00 95.31 80 LEU A CA 1
ATOM 623 C C . LEU A 1 80 ? -1.732 -3.534 0.591 1.00 95.31 80 LEU A C 1
ATOM 625 O O . LEU A 1 80 ? -2.885 -3.213 0.291 1.00 95.31 80 LEU A O 1
ATOM 629 N N . LEU A 1 81 ? -1.130 -4.600 0.056 1.00 96.38 81 LEU A N 1
ATOM 630 C CA . LEU A 1 81 ? -1.810 -5.527 -0.849 1.00 96.38 81 LEU A CA 1
ATOM 631 C C . LEU A 1 81 ? -2.927 -6.288 -0.115 1.00 96.38 81 LEU A C 1
ATOM 633 O O . LEU A 1 81 ? -4.060 -6.297 -0.591 1.00 96.38 81 LEU A O 1
ATOM 637 N N . ASP A 1 82 ? -2.641 -6.840 1.070 1.00 95.94 82 ASP A N 1
ATOM 638 C CA . ASP A 1 82 ? -3.631 -7.493 1.938 1.00 95.94 82 ASP A CA 1
ATOM 639 C C . ASP A 1 82 ? -4.828 -6.567 2.209 1.00 95.94 82 ASP A C 1
ATOM 641 O O . ASP A 1 82 ? -5.980 -6.981 2.075 1.00 95.94 82 ASP A O 1
ATOM 645 N N . PHE A 1 83 ? -4.573 -5.296 2.537 1.00 95.88 83 PHE A N 1
ATOM 646 C CA . PHE A 1 83 ? -5.614 -4.290 2.754 1.00 95.88 83 PHE A CA 1
ATOM 647 C C . PHE A 1 83 ? -6.451 -4.044 1.492 1.00 95.88 83 PHE A C 1
ATOM 649 O O . PHE A 1 83 ? -7.687 -3.983 1.551 1.00 95.88 83 PHE A O 1
ATOM 656 N N . SER A 1 84 ? -5.783 -3.929 0.344 1.00 94.75 84 SER A N 1
ATOM 657 C CA . SER A 1 84 ? -6.430 -3.695 -0.951 1.00 94.75 84 SER A CA 1
ATOM 658 C C . SER A 1 84 ? -7.314 -4.872 -1.373 1.00 94.75 84 SER A C 1
ATOM 660 O O . SER A 1 84 ? -8.375 -4.666 -1.957 1.00 94.75 84 SER A O 1
ATOM 662 N N . GLU A 1 85 ? -6.964 -6.094 -0.979 1.00 93.88 85 GLU A N 1
ATOM 663 C CA . GLU A 1 85 ? -7.766 -7.303 -1.216 1.00 93.88 85 GLU A CA 1
ATOM 664 C C . GLU A 1 85 ? -8.779 -7.603 -0.095 1.00 93.88 85 GLU A C 1
ATOM 666 O O . GLU A 1 85 ? -9.498 -8.598 -0.158 1.00 93.88 85 GLU A O 1
ATOM 671 N N . GLY A 1 86 ? -8.853 -6.759 0.940 1.00 93.69 86 GLY A N 1
ATOM 672 C CA . GLY A 1 86 ? -9.814 -6.889 2.041 1.00 93.69 86 GLY A CA 1
ATOM 673 C C . GLY A 1 86 ? -9.405 -7.862 3.154 1.00 93.69 86 GLY A C 1
ATOM 674 O O . GLY A 1 86 ? -10.201 -8.151 4.048 1.00 93.69 86 GLY A O 1
ATOM 675 N N . ARG A 1 87 ? -8.163 -8.356 3.157 1.00 94.62 87 ARG A N 1
ATOM 676 C CA . ARG A 1 87 ? -7.608 -9.209 4.221 1.00 94.62 87 ARG A CA 1
ATOM 677 C C . ARG A 1 87 ? -7.113 -8.372 5.402 1.00 94.62 87 ARG A C 1
ATOM 679 O O . ARG A 1 87 ? -5.921 -8.291 5.688 1.00 94.62 87 ARG A O 1
ATOM 686 N N . PHE A 1 88 ? -8.038 -7.741 6.119 1.00 94.50 88 PHE A N 1
ATOM 687 C CA . PHE A 1 88 ? -7.714 -6.756 7.162 1.00 94.50 88 PHE A CA 1
ATOM 688 C C . PHE A 1 88 ? -6.898 -7.310 8.335 1.00 94.50 88 PHE A C 1
ATOM 690 O O . PHE A 1 88 ? -5.995 -6.639 8.828 1.00 94.50 88 PHE A O 1
ATOM 697 N N . ALA A 1 89 ? -7.174 -8.539 8.775 1.00 91.38 89 ALA A N 1
ATOM 698 C CA . ALA A 1 89 ? -6.424 -9.160 9.869 1.00 91.38 89 ALA A CA 1
ATOM 699 C C . ALA A 1 89 ? -4.959 -9.450 9.487 1.00 91.38 89 ALA A C 1
ATOM 701 O O . ALA A 1 89 ? -4.061 -9.349 10.325 1.00 91.38 89 ALA A O 1
ATOM 702 N N . ASP A 1 90 ? -4.707 -9.794 8.223 1.00 92.31 90 ASP A N 1
ATOM 703 C CA . ASP A 1 90 ? -3.356 -10.019 7.702 1.00 92.31 90 ASP A CA 1
ATOM 704 C C . ASP A 1 90 ? -2.626 -8.687 7.533 1.00 92.31 90 ASP A C 1
ATOM 706 O O . ASP A 1 90 ? -1.529 -8.519 8.070 1.00 92.31 90 ASP A O 1
ATOM 710 N N . ALA A 1 91 ? -3.303 -7.702 6.936 1.00 94.00 91 ALA A N 1
ATOM 711 C CA . ALA A 1 91 ? -2.795 -6.348 6.766 1.00 94.00 91 ALA A CA 1
ATOM 712 C C . ALA A 1 91 ? -2.380 -5.707 8.102 1.00 94.00 91 ALA A C 1
ATOM 714 O O . ALA A 1 91 ? -1.256 -5.224 8.236 1.00 94.00 91 ALA A O 1
ATOM 715 N N . ALA A 1 92 ? -3.235 -5.758 9.132 1.00 91.38 92 ALA A N 1
ATOM 716 C CA . ALA A 1 92 ? -2.923 -5.209 10.455 1.00 91.38 92 ALA A CA 1
ATOM 717 C C . ALA A 1 92 ? -1.655 -5.836 11.058 1.00 91.38 92 ALA A C 1
ATOM 719 O O . ALA A 1 92 ? -0.804 -5.132 11.609 1.00 91.38 92 ALA A O 1
ATOM 720 N N . ARG A 1 93 ? -1.496 -7.160 10.919 1.00 88.81 93 ARG A N 1
ATOM 721 C CA . ARG A 1 93 ? -0.296 -7.871 11.378 1.00 88.81 93 ARG A CA 1
ATOM 722 C C . ARG A 1 93 ? 0.934 -7.496 10.562 1.00 88.81 93 ARG A C 1
ATOM 724 O O . ARG A 1 93 ? 2.008 -7.380 11.144 1.00 88.81 93 ARG A O 1
ATOM 731 N N . GLY A 1 94 ? 0.795 -7.323 9.250 1.00 89.56 94 GLY A N 1
ATOM 732 C CA . GLY A 1 94 ? 1.881 -6.915 8.365 1.00 89.56 94 GLY A CA 1
ATOM 733 C C . GLY A 1 94 ? 2.418 -5.527 8.722 1.00 89.56 94 GLY A C 1
ATOM 734 O O . GLY A 1 94 ? 3.605 -5.398 9.021 1.00 89.56 94 GLY A O 1
ATOM 735 N N . PHE A 1 95 ? 1.538 -4.526 8.832 1.00 89.0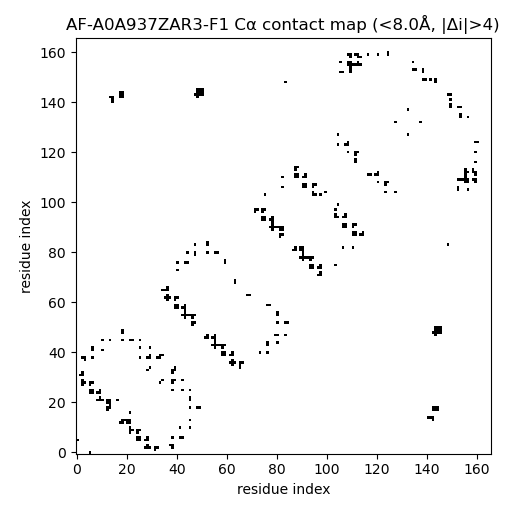0 95 PHE A N 1
ATOM 736 C CA . PHE A 1 95 ? 1.919 -3.171 9.253 1.00 89.00 95 PHE A CA 1
ATOM 737 C C . PHE A 1 95 ? 2.497 -3.127 10.676 1.00 89.00 95 PHE A C 1
ATOM 739 O O . PHE A 1 95 ? 3.401 -2.339 10.955 1.00 89.00 95 PHE A O 1
ATOM 746 N N . GLY A 1 96 ? 2.019 -3.994 11.576 1.00 81.44 96 GLY A N 1
ATOM 747 C CA . GLY A 1 96 ? 2.513 -4.101 12.952 1.00 81.44 96 GLY A CA 1
ATOM 748 C C . GLY A 1 96 ? 3.935 -4.665 13.092 1.00 81.44 96 GLY A C 1
ATOM 749 O O . GLY A 1 96 ? 4.516 -4.571 14.170 1.00 81.44 96 GLY A O 1
ATOM 750 N N . ARG A 1 97 ? 4.519 -5.240 12.028 1.00 74.69 97 ARG A N 1
ATOM 751 C CA . ARG A 1 97 ? 5.918 -5.721 12.027 1.00 74.69 97 ARG A CA 1
ATOM 752 C C . ARG A 1 97 ? 6.939 -4.595 11.829 1.00 74.69 97 ARG A C 1
ATOM 754 O O . ARG A 1 97 ? 8.125 -4.812 12.070 1.00 74.69 97 ARG A O 1
ATOM 761 N N . GLY A 1 98 ? 6.499 -3.420 11.377 1.00 63.09 98 GLY A N 1
ATOM 762 C CA . GLY A 1 98 ? 7.329 -2.231 11.184 1.00 63.09 98 GLY A CA 1
ATOM 763 C C . GLY A 1 98 ? 7.306 -1.266 12.377 1.00 63.09 98 GLY A C 1
ATOM 764 O O . GLY A 1 98 ? 6.520 -1.404 13.308 1.00 63.09 98 GLY A O 1
ATOM 765 N N . GLY A 1 99 ? 8.177 -0.250 12.355 1.00 64.25 99 GLY A N 1
ATOM 766 C CA . GLY A 1 99 ? 8.194 0.818 13.370 1.00 64.25 99 GLY A CA 1
ATOM 767 C C . GLY A 1 99 ? 7.012 1.799 13.266 1.00 64.25 99 GLY A C 1
ATOM 768 O O . GLY A 1 99 ? 6.235 1.762 12.316 1.00 64.25 99 GLY A O 1
ATOM 769 N N . CYS A 1 100 ? 6.903 2.747 14.198 1.00 60.03 100 CYS A N 1
ATOM 770 C CA . CYS A 1 100 ? 5.817 3.733 14.266 1.00 60.03 100 CYS A CA 1
ATOM 771 C C . CYS A 1 100 ? 5.932 4.848 13.198 1.00 60.03 100 CYS A C 1
ATOM 773 O O . CYS A 1 100 ? 6.696 5.797 13.342 1.00 60.03 100 CYS A O 1
ATOM 775 N N . GLY A 1 101 ? 5.149 4.759 12.118 1.00 75.06 101 GLY A N 1
ATOM 776 C CA . GLY A 1 101 ? 5.042 5.801 11.085 1.00 75.06 101 GLY A CA 1
ATOM 777 C C . GLY A 1 101 ? 3.588 6.184 10.812 1.00 75.06 101 GLY A C 1
ATOM 778 O O . GLY A 1 101 ? 2.710 5.331 10.934 1.00 75.06 101 GLY A O 1
ATOM 779 N N . LYS A 1 102 ? 3.329 7.446 10.423 1.00 76.94 102 LYS A N 1
ATOM 780 C CA . LYS A 1 102 ? 1.963 7.954 10.162 1.00 76.94 102 LYS A CA 1
ATOM 781 C C . LYS A 1 102 ? 1.186 7.059 9.191 1.00 76.94 102 LYS A C 1
ATOM 783 O O . LYS A 1 102 ? 0.073 6.652 9.501 1.00 76.94 102 LYS A O 1
ATOM 788 N N . PHE A 1 103 ? 1.841 6.690 8.088 1.00 80.19 103 PHE A N 1
ATOM 789 C CA . PHE A 1 103 ? 1.337 5.759 7.079 1.00 80.19 103 PHE A CA 1
ATOM 790 C C . PHE A 1 103 ? 0.876 4.433 7.699 1.00 80.19 103 PHE A C 1
ATOM 792 O O . PHE A 1 103 ? -0.282 4.067 7.597 1.00 80.19 103 PHE A O 1
ATOM 799 N N . ARG A 1 104 ? 1.730 3.734 8.454 1.00 86.88 104 ARG A N 1
ATOM 800 C CA . ARG A 1 104 ? 1.349 2.440 9.052 1.00 86.88 104 ARG A CA 1
ATOM 801 C C . ARG A 1 104 ? 0.184 2.569 10.031 1.00 86.88 104 ARG A C 1
ATOM 803 O O . ARG A 1 104 ? -0.705 1.726 10.044 1.00 86.88 104 ARG A O 1
ATOM 810 N N . MET A 1 105 ? 0.173 3.628 10.840 1.00 87.31 105 MET A N 1
ATOM 811 C CA . MET A 1 105 ? -0.844 3.810 11.877 1.00 87.31 105 MET A CA 1
ATOM 812 C C . MET A 1 105 ? -2.252 3.981 11.306 1.00 87.31 105 MET A C 1
ATOM 814 O O . MET A 1 105 ? -3.186 3.421 11.875 1.00 87.31 105 MET A O 1
ATOM 818 N N . ILE A 1 106 ? -2.421 4.702 10.190 1.00 89.69 106 ILE A N 1
ATOM 819 C CA . ILE A 1 106 ? -3.750 4.844 9.576 1.00 89.69 106 ILE A CA 1
ATOM 820 C C . ILE A 1 106 ? -4.286 3.507 9.063 1.00 89.69 106 ILE A C 1
ATOM 822 O O . ILE A 1 106 ? -5.450 3.187 9.299 1.00 89.69 106 ILE A O 1
ATOM 826 N N . TYR A 1 107 ? -3.432 2.685 8.449 1.00 92.44 107 TYR A N 1
ATOM 827 C CA . TYR A 1 107 ? -3.846 1.380 7.954 1.00 92.44 107 TYR A CA 1
ATOM 828 C C . TYR A 1 107 ? -4.101 0.402 9.098 1.00 92.44 107 TYR A C 1
ATOM 830 O O . TYR A 1 107 ? -5.085 -0.328 9.042 1.00 92.44 107 TYR A O 1
ATOM 838 N N . ILE A 1 108 ? -3.290 0.413 10.162 1.00 91.69 108 ILE A N 1
ATOM 839 C CA . ILE A 1 108 ? -3.534 -0.405 11.362 1.00 91.69 108 ILE A CA 1
ATOM 840 C C . ILE A 1 108 ? -4.896 -0.063 11.971 1.00 91.69 108 ILE A C 1
ATOM 842 O O . ILE A 1 108 ? -5.689 -0.968 12.220 1.00 91.69 108 ILE A O 1
ATOM 846 N N . LEU A 1 109 ? -5.196 1.224 12.174 1.00 91.81 109 LEU A N 1
ATOM 847 C CA . LEU A 1 109 ? -6.484 1.661 12.719 1.00 91.81 109 LEU A CA 1
ATOM 848 C C . LEU A 1 109 ? -7.654 1.217 11.838 1.00 91.81 109 LEU A C 1
ATOM 850 O O . LEU A 1 109 ? -8.609 0.623 12.342 1.00 91.81 109 LEU A O 1
ATOM 854 N N . ALA A 1 110 ? -7.557 1.460 10.529 1.00 93.81 110 ALA A N 1
ATOM 855 C CA . ALA A 1 110 ? -8.595 1.076 9.585 1.00 93.81 110 ALA A CA 1
ATOM 856 C C . ALA A 1 110 ? -8.800 -0.443 9.545 1.00 93.81 110 ALA A C 1
ATOM 858 O O . ALA A 1 110 ? -9.929 -0.911 9.654 1.00 93.81 110 ALA A O 1
ATOM 859 N N . CYS A 1 111 ? -7.720 -1.223 9.457 1.00 94.50 111 CYS A N 1
ATOM 860 C CA . CYS A 1 111 ? -7.784 -2.681 9.420 1.00 94.50 111 CYS A CA 1
ATOM 861 C C . CYS A 1 111 ? -8.376 -3.263 10.703 1.00 94.50 111 CYS A C 1
ATOM 863 O O . CYS A 1 111 ? -9.272 -4.097 10.630 1.00 94.50 111 CYS A O 1
ATOM 865 N N . LEU A 1 112 ? -7.899 -2.825 11.873 1.00 92.69 112 LEU A N 1
ATOM 866 C CA . LEU A 1 112 ? -8.392 -3.329 13.156 1.00 92.69 112 LEU A CA 1
ATOM 867 C C . LEU A 1 112 ? -9.869 -2.993 13.353 1.00 92.69 112 LEU A C 1
ATOM 869 O O . LEU A 1 112 ? -10.627 -3.837 13.819 1.00 92.69 112 LEU A O 1
ATOM 873 N N . SER A 1 113 ? -10.302 -1.796 12.956 1.00 93.25 113 SER A N 1
ATOM 874 C CA . SER A 1 113 ? -11.714 -1.436 13.038 1.00 93.25 113 SER A CA 1
ATOM 875 C C . SER A 1 113 ? -12.582 -2.229 12.055 1.00 93.25 113 SER A C 1
ATOM 877 O O . SER A 1 113 ? -13.631 -2.737 12.447 1.00 93.25 113 SER A O 1
ATOM 879 N N . LEU A 1 114 ? -12.136 -2.411 10.808 1.00 92.25 114 LEU A N 1
ATOM 880 C CA . LEU A 1 114 ? -12.853 -3.211 9.806 1.00 92.25 114 LEU A CA 1
ATOM 881 C C . LEU A 1 114 ? -12.879 -4.711 10.145 1.00 92.25 114 LEU A C 1
ATOM 883 O O . LEU A 1 114 ? -13.813 -5.404 9.750 1.00 92.25 114 LEU A O 1
ATOM 887 N N . ALA A 1 115 ? -11.895 -5.207 10.899 1.00 89.44 115 ALA A N 1
ATOM 888 C CA . ALA A 1 115 ? -11.822 -6.591 11.369 1.00 89.44 115 ALA A CA 1
ATOM 889 C C . ALA A 1 115 ? -12.659 -6.875 12.635 1.00 89.44 115 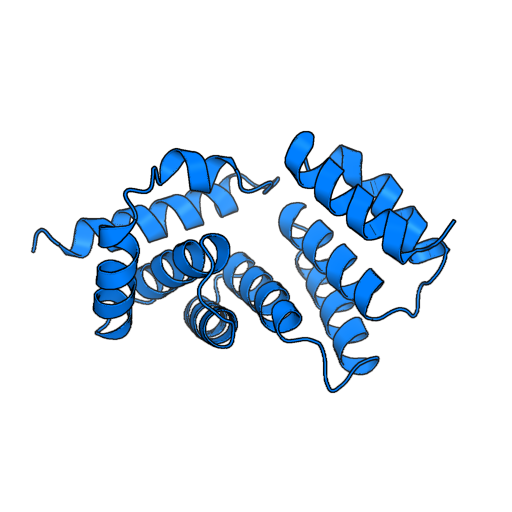ALA A C 1
ATOM 891 O O . ALA A 1 115 ? -12.680 -8.016 13.093 1.00 89.44 115 ALA A O 1
ATOM 892 N N . GLY A 1 116 ? -13.353 -5.876 13.196 1.00 83.69 116 GLY A N 1
ATOM 893 C CA . GLY A 1 116 ? -14.231 -6.045 14.363 1.00 83.69 116 GLY A CA 1
ATOM 894 C C . GLY A 1 116 ? -13.702 -5.467 15.682 1.00 83.69 116 GLY A C 1
ATOM 895 O O . GLY A 1 116 ? -14.330 -5.664 16.719 1.00 83.69 116 GLY A O 1
ATOM 896 N N . GLY A 1 117 ? -12.591 -4.725 15.659 1.00 81.06 117 GLY A N 1
ATOM 897 C CA . GLY A 1 117 ? -12.033 -4.035 16.825 1.00 81.06 117 GLY A CA 1
ATOM 898 C C . GLY A 1 117 ? -11.195 -4.929 17.747 1.00 81.06 117 GLY A C 1
ATOM 899 O O . GLY A 1 117 ? -10.732 -5.994 17.351 1.00 81.06 117 GLY A O 1
ATOM 900 N N . GLY A 1 118 ? -10.950 -4.460 18.977 1.00 84.31 118 GLY A N 1
ATOM 901 C CA . GLY A 1 118 ? -10.171 -5.189 19.988 1.00 84.31 118 GLY A CA 1
ATOM 902 C C . GLY A 1 118 ? -9.282 -4.297 20.869 1.00 84.31 118 GLY A C 1
ATOM 903 O O . GLY A 1 118 ? -9.207 -3.081 20.656 1.00 84.31 118 GLY A O 1
ATOM 904 N N . PRO A 1 119 ? -8.584 -4.875 21.864 1.00 84.69 119 PRO A N 1
ATOM 905 C CA . PRO A 1 119 ? -7.641 -4.140 22.714 1.00 84.69 119 PRO A CA 1
ATOM 906 C C . PRO A 1 119 ? -6.480 -3.511 21.920 1.00 84.69 119 PRO A C 1
ATOM 908 O O . PRO A 1 119 ? -5.952 -2.461 22.302 1.00 84.69 119 PRO A O 1
ATOM 911 N N . GLU A 1 120 ? -6.113 -4.104 20.784 1.00 86.44 120 GLU A N 1
ATOM 912 C CA . GLU A 1 120 ? -5.120 -3.574 19.850 1.00 86.44 120 GLU A CA 1
ATOM 913 C C . GLU A 1 120 ? -5.583 -2.246 19.237 1.00 86.44 120 GLU A C 1
ATOM 915 O O . GLU A 1 120 ? -4.789 -1.309 19.131 1.00 86.44 120 GLU A O 1
ATOM 920 N N . LEU A 1 121 ? -6.875 -2.126 18.897 1.00 89.06 121 LEU A N 1
ATOM 921 C CA . LEU A 1 121 ? -7.452 -0.892 18.357 1.00 89.06 121 LEU A CA 1
ATOM 922 C C . LEU A 1 121 ? -7.388 0.234 19.394 1.00 89.06 121 LEU A C 1
ATOM 924 O O . LEU A 1 121 ? -6.959 1.343 19.075 1.00 89.06 121 LEU A O 1
ATOM 928 N N . ALA A 1 122 ? -7.751 -0.055 20.647 1.00 87.75 122 ALA A N 1
ATOM 929 C CA . ALA A 1 122 ? -7.697 0.923 21.734 1.00 87.75 122 ALA A CA 1
ATOM 930 C C . ALA A 1 122 ? -6.265 1.437 21.967 1.00 87.75 122 ALA A C 1
ATOM 932 O O . ALA A 1 122 ? -6.041 2.640 22.128 1.00 87.75 122 ALA A O 1
ATOM 933 N N . SER A 1 123 ? -5.287 0.530 21.916 1.00 86.69 123 SER A N 1
ATOM 934 C CA . SER A 1 123 ? -3.868 0.859 22.063 1.00 86.69 123 SER A CA 1
ATOM 935 C C . SER A 1 123 ? -3.356 1.714 20.895 1.00 86.69 123 SER A C 1
ATOM 937 O O . SER A 1 123 ? -2.683 2.722 21.118 1.00 86.69 123 SER A O 1
ATOM 939 N N . ALA A 1 124 ? -3.722 1.378 19.654 1.00 86.69 124 ALA A N 1
ATOM 940 C CA . ALA A 1 124 ? -3.371 2.164 18.471 1.00 86.69 124 ALA A CA 1
ATOM 941 C C . ALA A 1 124 ? -4.005 3.570 18.494 1.00 86.69 124 ALA A C 1
ATOM 943 O O . ALA A 1 124 ? -3.328 4.561 18.206 1.00 86.69 124 ALA A O 1
ATOM 944 N N . LEU A 1 125 ? -5.272 3.687 18.906 1.00 87.50 125 LEU A N 1
ATOM 945 C CA . LEU A 1 125 ? -5.965 4.974 19.050 1.00 87.50 125 LEU A CA 1
ATOM 946 C C . LEU A 1 125 ? -5.300 5.866 20.101 1.00 87.50 125 LEU A C 1
ATOM 948 O O . LEU A 1 125 ? -5.134 7.065 19.872 1.00 87.50 125 LEU A O 1
ATOM 952 N N . ALA A 1 126 ? -4.879 5.301 21.235 1.00 85.44 126 ALA A N 1
ATOM 953 C CA . ALA A 1 126 ? -4.197 6.053 22.287 1.00 85.44 126 ALA A CA 1
ATOM 954 C C . ALA A 1 126 ? -2.886 6.700 21.799 1.00 85.44 126 ALA A C 1
ATOM 956 O O . ALA A 1 126 ? -2.529 7.790 22.254 1.00 85.44 126 ALA A O 1
ATOM 957 N N . LEU A 1 127 ? -2.187 6.058 20.856 1.00 82.06 127 LEU A N 1
ATOM 958 C CA . LEU A 1 127 ? -0.982 6.608 20.232 1.00 82.06 127 LEU A CA 1
ATOM 959 C C . LEU A 1 127 ? -1.309 7.760 19.275 1.00 82.06 127 LEU A C 1
ATOM 961 O O . LEU A 1 127 ? -0.661 8.803 19.339 1.00 82.06 127 LEU A O 1
ATOM 965 N N . VAL A 1 128 ? -2.325 7.601 18.421 1.00 80.62 128 VAL A N 1
ATOM 966 C CA . VAL A 1 128 ? -2.680 8.609 17.404 1.00 80.62 128 VAL A CA 1
ATOM 967 C C . VAL A 1 128 ? -3.345 9.847 18.010 1.00 80.62 128 VAL A C 1
ATOM 969 O O . VAL A 1 128 ? -3.105 10.953 17.531 1.00 80.62 128 VAL A O 1
ATOM 972 N N . ARG A 1 129 ? -4.100 9.713 19.110 1.00 77.00 129 ARG A N 1
ATOM 973 C CA . ARG A 1 129 ? -4.738 10.854 19.805 1.00 77.00 129 ARG A CA 1
ATOM 974 C C . ARG A 1 129 ? -3.756 11.949 20.207 1.00 77.00 129 ARG A C 1
ATOM 976 O O . ARG A 1 129 ? -4.122 13.116 20.223 1.00 77.00 129 ARG A O 1
ATOM 983 N N . LYS A 1 130 ? -2.513 11.585 20.518 1.00 75.75 130 LYS A N 1
ATOM 984 C CA . LYS A 1 130 ? -1.477 12.544 20.924 1.00 75.75 130 LYS A CA 1
ATOM 985 C C . LYS A 1 130 ? -0.923 13.369 19.762 1.00 75.75 130 LYS A C 1
ATOM 987 O O . LYS A 1 130 ? -0.117 14.259 20.002 1.00 75.75 130 LYS A O 1
ATOM 992 N N . LEU A 1 131 ? -1.284 13.035 18.524 1.00 73.00 131 LEU A N 1
ATOM 993 C CA . LEU A 1 131 ? -0.609 13.535 17.333 1.00 73.00 131 LEU A CA 1
ATOM 994 C C . LEU A 1 131 ? -1.452 14.520 16.505 1.00 73.00 131 LEU A C 1
ATOM 996 O O . LEU A 1 131 ? -0.947 14.970 15.483 1.00 73.00 131 LEU A O 1
ATOM 1000 N N . GLU A 1 132 ? -2.676 14.863 16.937 1.00 72.25 132 GLU A N 1
ATOM 1001 C CA . GLU A 1 132 ? -3.578 15.855 16.304 1.00 72.25 132 GLU A CA 1
ATOM 1002 C C . GLU A 1 132 ? -3.639 15.753 14.763 1.00 72.25 132 GLU A C 1
ATOM 1004 O O . GLU A 1 132 ? -3.322 16.692 14.035 1.00 72.25 132 GLU A O 1
ATOM 1009 N N . TRP A 1 133 ? -4.002 14.580 14.229 1.00 78.56 133 TRP A N 1
ATOM 1010 C CA . TRP A 1 133 ? -4.052 14.358 12.775 1.00 78.56 133 TRP A CA 1
ATOM 1011 C C . TRP A 1 133 ? -5.370 14.786 12.140 1.00 78.56 133 TRP A C 1
ATOM 1013 O O . TRP A 1 133 ? -6.449 14.478 12.645 1.00 78.56 133 TRP A O 1
ATOM 1023 N N . ASN A 1 134 ? -5.271 15.377 10.948 1.00 84.44 134 ASN A N 1
ATOM 1024 C CA . ASN A 1 134 ? -6.398 15.525 10.040 1.00 84.44 134 ASN A CA 1
ATOM 1025 C C . ASN A 1 134 ? -6.556 14.249 9.199 1.00 84.44 134 ASN A C 1
ATOM 1027 O O . ASN A 1 134 ? -5.787 13.995 8.275 1.00 84.44 134 ASN A O 1
ATOM 1031 N N . LEU A 1 135 ? -7.553 13.429 9.534 1.00 79.88 135 LEU A N 1
ATOM 1032 C CA . LEU A 1 135 ? -7.772 12.138 8.877 1.00 79.88 135 LEU A CA 1
ATOM 1033 C C . LEU A 1 135 ? -8.113 12.282 7.392 1.00 79.88 135 LEU A C 1
ATOM 1035 O O . LEU A 1 135 ? -7.648 11.480 6.590 1.00 79.88 135 LEU A O 1
ATOM 1039 N N . GLU A 1 136 ? -8.887 13.303 7.016 1.00 82.69 136 GLU A N 1
ATOM 1040 C CA . GLU A 1 136 ? -9.259 13.515 5.614 1.00 82.69 136 GLU A CA 1
ATOM 1041 C C . GLU A 1 136 ? -8.048 13.941 4.781 1.00 82.69 136 GLU A C 1
ATOM 1043 O O . GLU A 1 136 ? -7.884 13.470 3.660 1.00 82.69 136 GLU A O 1
ATOM 1048 N N . GLU A 1 137 ? -7.158 14.771 5.331 1.00 86.38 137 GLU A N 1
ATOM 1049 C CA . GLU A 1 137 ? -5.891 15.108 4.670 1.00 86.38 137 GLU A CA 1
ATOM 1050 C C . GLU A 1 137 ? -5.060 13.850 4.406 1.00 86.38 137 GLU A C 1
ATOM 1052 O O . GLU A 1 137 ? -4.592 13.636 3.289 1.00 86.38 137 GLU A O 1
ATOM 1057 N N . VAL A 1 138 ? -4.933 12.983 5.412 1.00 84.50 138 VAL A N 1
ATOM 1058 C CA . VAL A 1 138 ? -4.131 11.764 5.299 1.00 84.50 138 VAL A CA 1
ATOM 1059 C C . VAL A 1 138 ? -4.728 10.787 4.283 1.00 84.50 138 VAL A C 1
ATOM 1061 O O . VAL A 1 138 ? -4.003 10.262 3.445 1.00 84.50 138 VAL A O 1
ATOM 1064 N N . VAL A 1 139 ? -6.046 10.581 4.299 1.00 87.56 139 VAL A N 1
ATOM 1065 C CA . VAL A 1 139 ? -6.736 9.723 3.321 1.00 87.56 139 VAL A CA 1
ATOM 1066 C C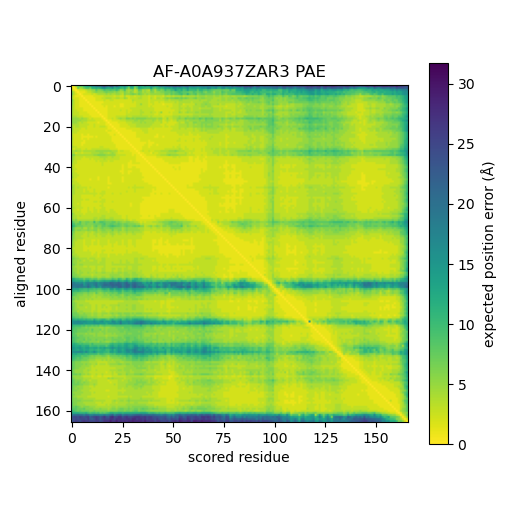 . VAL A 1 139 ? -6.609 10.276 1.898 1.00 87.56 139 VAL A C 1
ATOM 1068 O O . VAL A 1 139 ? -6.448 9.512 0.947 1.00 87.56 139 VAL A O 1
ATOM 1071 N N . ASN A 1 140 ? -6.683 11.597 1.731 1.00 87.44 140 ASN A N 1
ATOM 1072 C CA . ASN A 1 140 ? -6.595 12.234 0.417 1.00 87.44 140 ASN A CA 1
ATOM 1073 C C . ASN A 1 140 ? -5.167 12.266 -0.140 1.00 87.44 140 ASN A C 1
ATOM 1075 O O . ASN A 1 140 ? -5.006 12.346 -1.356 1.00 87.44 140 ASN A O 1
ATOM 1079 N N . ALA A 1 141 ? -4.150 12.170 0.719 1.00 86.94 141 ALA A N 1
ATOM 1080 C CA . ALA A 1 141 ? -2.757 12.052 0.302 1.00 86.94 141 ALA A CA 1
ATOM 1081 C C . ALA A 1 141 ? -2.426 10.676 -0.310 1.00 86.94 141 ALA A C 1
ATOM 1083 O O . ALA A 1 141 ? -1.423 10.550 -1.011 1.00 86.94 141 ALA A O 1
ATOM 1084 N N . GLU A 1 142 ? -3.252 9.649 -0.076 1.00 89.38 142 GLU A N 1
ATOM 1085 C CA . GLU A 1 142 ? -3.025 8.310 -0.625 1.00 89.38 142 GLU A CA 1
ATOM 1086 C C . GLU A 1 142 ? -3.349 8.259 -2.136 1.00 89.38 142 GLU A C 1
ATOM 1088 O O . GLU A 1 142 ? -4.499 8.506 -2.547 1.00 89.38 142 GLU A O 1
ATOM 1093 N N . PRO A 1 143 ? -2.373 7.884 -2.990 1.00 90.31 143 PRO A N 1
ATOM 1094 C CA . PRO A 1 143 ? -2.477 7.989 -4.445 1.00 90.31 143 PRO A CA 1
ATOM 1095 C C . PRO A 1 143 ? -3.262 6.832 -5.085 1.00 90.31 143 PRO A C 1
ATOM 1097 O O . PRO A 1 143 ? -2.997 6.466 -6.228 1.00 90.31 143 PRO A O 1
ATOM 1100 N N . PHE A 1 144 ? -4.237 6.244 -4.383 1.00 92.12 144 PHE A N 1
ATOM 1101 C CA . PHE A 1 144 ? -5.109 5.222 -4.964 1.00 92.12 144 PHE A CA 1
ATOM 1102 C C . PHE A 1 144 ? -5.852 5.770 -6.184 1.00 92.12 144 PHE A C 1
ATOM 1104 O O . PHE A 1 144 ? -6.528 6.802 -6.111 1.00 92.12 144 PHE A O 1
ATOM 1111 N N . ARG A 1 145 ? -5.750 5.039 -7.297 1.00 91.00 145 ARG A N 1
ATOM 1112 C CA . ARG A 1 145 ? -6.560 5.254 -8.496 1.00 91.00 145 ARG A CA 1
ATOM 1113 C C . ARG A 1 145 ? -8.020 4.936 -8.223 1.00 91.00 145 ARG A C 1
ATOM 1115 O O . ARG A 1 145 ? -8.900 5.681 -8.645 1.00 91.00 145 ARG A O 1
ATOM 1122 N N . ASP A 1 146 ? -8.257 3.814 -7.556 1.00 89.75 146 ASP A N 1
ATOM 1123 C CA . ASP A 1 146 ? -9.602 3.341 -7.293 1.00 89.75 146 ASP A CA 1
ATOM 1124 C C . ASP A 1 146 ? -10.191 4.058 -6.060 1.00 89.75 146 ASP A C 1
ATOM 1126 O O . ASP A 1 146 ? -9.642 3.950 -4.953 1.00 89.75 146 ASP A O 1
ATOM 1130 N N . PRO A 1 147 ? -11.293 4.813 -6.226 1.00 89.12 147 PRO A N 1
ATOM 1131 C CA . PRO A 1 147 ? -11.925 5.531 -5.128 1.00 89.12 147 PRO A CA 1
ATOM 1132 C C . PRO A 1 147 ? -12.467 4.603 -4.034 1.00 89.12 147 PRO A C 1
ATOM 1134 O O . PRO A 1 147 ? -12.541 5.038 -2.884 1.00 89.12 147 PRO A O 1
ATOM 1137 N N . GLU A 1 148 ? -12.800 3.344 -4.336 1.00 90.44 148 GLU A N 1
ATOM 1138 C CA . GLU A 1 148 ? -13.286 2.389 -3.333 1.00 90.44 148 GLU A CA 1
ATOM 1139 C C . GLU A 1 148 ? -12.215 2.065 -2.290 1.00 90.44 148 GLU A C 1
ATOM 1141 O O . GLU A 1 148 ? -12.515 1.932 -1.103 1.00 90.44 148 GLU A O 1
ATOM 1146 N N . MET A 1 149 ? -10.948 2.001 -2.705 1.00 90.81 149 MET A N 1
ATOM 1147 C CA . MET A 1 149 ? -9.816 1.751 -1.808 1.00 90.81 149 MET A CA 1
ATOM 1148 C C . MET A 1 149 ? -9.630 2.919 -0.843 1.00 90.81 149 MET A C 1
ATOM 1150 O O . MET A 1 149 ? -9.442 2.718 0.361 1.00 90.81 149 MET A O 1
ATOM 1154 N N . ARG A 1 150 ? -9.762 4.148 -1.353 1.00 91.38 150 ARG A N 1
ATOM 1155 C CA . ARG A 1 150 ? -9.722 5.354 -0.523 1.00 91.38 150 ARG A CA 1
ATOM 1156 C C . ARG A 1 150 ? -10.920 5.418 0.427 1.00 91.38 150 ARG A C 1
ATOM 1158 O O . ARG A 1 150 ? -10.742 5.748 1.597 1.00 91.38 150 ARG A O 1
ATOM 1165 N N . GLU A 1 151 ? -12.122 5.077 -0.038 1.00 92.81 151 GLU A N 1
ATOM 1166 C CA . GLU A 1 151 ? -13.316 5.072 0.814 1.00 92.81 151 GLU A CA 1
ATOM 1167 C C . GLU A 1 151 ? -13.249 3.992 1.891 1.00 92.81 151 GLU A C 1
ATOM 1169 O O . GLU A 1 151 ? -13.618 4.240 3.032 1.00 92.81 151 GLU A O 1
ATOM 1174 N N . ARG A 1 152 ? -12.693 2.820 1.587 1.00 94.00 152 ARG A N 1
ATOM 1175 C CA . ARG A 1 152 ? -12.457 1.769 2.580 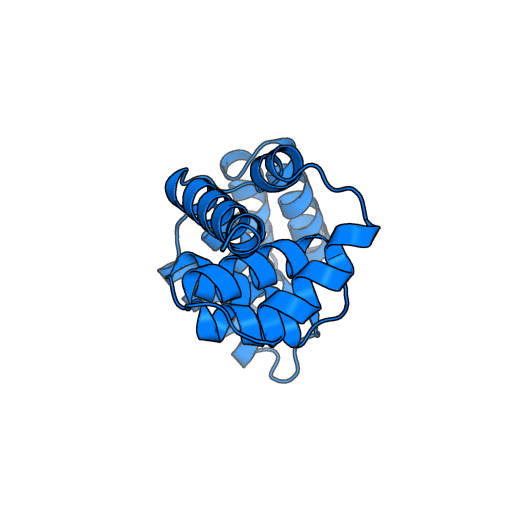1.00 94.00 152 ARG A CA 1
ATOM 1176 C C . ARG A 1 152 ? -11.531 2.236 3.698 1.00 94.00 152 ARG A C 1
ATOM 1178 O O . ARG A 1 152 ? -11.810 1.983 4.869 1.00 94.00 152 ARG A O 1
ATOM 1185 N N . LEU A 1 153 ? -10.440 2.920 3.348 1.00 93.38 153 LEU A N 1
ATOM 1186 C CA . LEU A 1 153 ? -9.532 3.505 4.335 1.00 93.38 153 LEU A CA 1
ATOM 1187 C C . LEU A 1 153 ? -10.262 4.551 5.185 1.00 93.38 153 LEU A C 1
ATOM 1189 O O . LEU A 1 153 ? -10.166 4.529 6.412 1.00 93.38 153 LEU A O 1
ATOM 1193 N N . ARG A 1 154 ? -11.042 5.420 4.535 1.00 93.25 154 ARG A N 1
ATOM 1194 C CA . ARG A 1 154 ? -11.851 6.445 5.197 1.00 93.25 154 ARG A CA 1
ATOM 1195 C C . ARG A 1 154 ? -12.854 5.846 6.178 1.00 93.25 154 ARG A C 1
ATOM 1197 O O . ARG A 1 154 ? -12.920 6.281 7.323 1.00 93.25 154 ARG A O 1
ATOM 1204 N N . GLU A 1 155 ? -13.599 4.837 5.750 1.00 93.06 155 GLU A N 1
ATOM 1205 C CA . GLU A 1 155 ? -14.601 4.153 6.560 1.00 93.06 155 GLU A CA 1
ATOM 1206 C C . GLU A 1 155 ? -13.965 3.434 7.751 1.00 93.06 155 GLU A C 1
ATOM 1208 O O . GLU A 1 155 ? -14.437 3.568 8.880 1.00 93.06 155 GLU A O 1
ATOM 1213 N N . GLY A 1 156 ? -12.852 2.725 7.536 1.00 92.50 156 GLY A N 1
ATOM 1214 C CA . GLY A 1 156 ? -12.127 2.068 8.621 1.00 92.50 156 GLY A CA 1
ATOM 1215 C C . GLY A 1 156 ? -11.639 3.060 9.677 1.00 92.50 156 GLY A C 1
ATOM 1216 O O . GLY A 1 156 ? -11.771 2.804 10.873 1.00 92.50 156 GLY A O 1
ATOM 1217 N N . LEU A 1 157 ? -11.132 4.222 9.256 1.00 91.44 157 LEU A N 1
ATOM 1218 C CA . LEU A 1 157 ? -10.762 5.290 10.183 1.00 91.44 157 LEU A CA 1
ATOM 1219 C C . LEU A 1 157 ? -11.991 5.863 10.897 1.00 91.44 157 LEU A C 1
ATOM 1221 O O . LEU A 1 157 ? -11.979 5.963 12.120 1.00 91.44 157 LEU A O 1
ATOM 1225 N N . ARG A 1 158 ? -13.076 6.186 10.184 1.00 90.38 158 ARG A N 1
ATOM 1226 C CA . ARG A 1 158 ? -14.313 6.696 10.803 1.00 90.38 158 ARG A CA 1
ATOM 1227 C C . ARG A 1 158 ? -14.835 5.761 11.885 1.00 90.38 158 ARG A C 1
ATOM 1229 O O . ARG A 1 158 ? -15.087 6.218 12.996 1.00 90.38 158 ARG A O 1
ATOM 1236 N N . ARG A 1 159 ? -14.924 4.459 11.604 1.00 91.19 159 ARG A N 1
ATOM 1237 C CA . ARG A 1 159 ? -15.327 3.456 12.600 1.00 91.19 159 ARG A CA 1
ATOM 1238 C C . ARG A 1 159 ? -14.362 3.393 13.777 1.00 91.19 159 ARG A C 1
ATOM 1240 O O . ARG A 1 159 ? -14.814 3.377 14.919 1.00 91.19 159 ARG A O 1
ATOM 1247 N N . ALA A 1 160 ? -13.052 3.431 13.522 1.00 89.19 160 ALA A N 1
ATOM 1248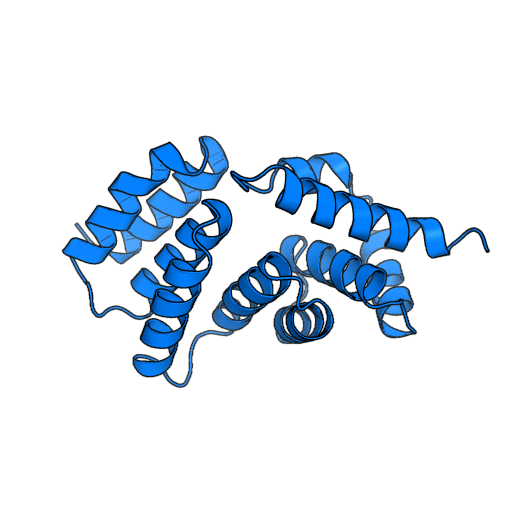 C CA . ALA A 1 160 ? -12.039 3.422 14.576 1.00 89.19 160 ALA A CA 1
ATOM 1249 C C . ALA A 1 160 ? -12.248 4.571 15.575 1.00 89.19 160 ALA A C 1
ATOM 1251 O O . ALA A 1 160 ? -12.140 4.364 16.782 1.00 89.19 160 ALA A O 1
ATOM 1252 N N . PHE A 1 161 ? -12.586 5.768 15.090 1.00 85.25 161 PHE A N 1
ATOM 1253 C CA . PHE A 1 161 ? -12.867 6.918 15.950 1.00 85.25 161 PHE A CA 1
ATOM 1254 C C . PHE A 1 161 ? -14.299 6.926 16.519 1.00 85.25 161 PHE A C 1
ATOM 1256 O O . PHE A 1 161 ? -14.490 7.461 17.608 1.00 85.25 161 PHE A O 1
ATOM 1263 N N . ALA A 1 162 ? -15.273 6.290 15.855 1.00 80.81 162 ALA A N 1
ATOM 1264 C CA . ALA A 1 162 ? -16.666 6.189 16.307 1.00 80.81 162 ALA A CA 1
ATOM 1265 C C . ALA A 1 162 ? -16.898 5.146 17.417 1.00 80.81 162 ALA A C 1
ATOM 1267 O O . ALA A 1 162 ? -17.797 5.327 18.234 1.00 80.81 162 ALA A O 1
ATOM 1268 N N . HIS A 1 163 ? -16.059 4.106 17.529 1.00 63.06 163 HIS A N 1
ATOM 1269 C CA . HIS A 1 163 ? -16.069 3.132 18.643 1.00 63.06 163 HIS A CA 1
ATOM 1270 C C . HIS A 1 163 ? -15.840 3.755 20.044 1.00 63.06 163 HIS A C 1
ATOM 1272 O O . HIS A 1 163 ? -15.687 3.032 21.024 1.00 63.06 163 HIS A O 1
ATOM 1278 N N . GLN A 1 164 ? -15.786 5.084 20.148 1.00 52.78 164 GLN A N 1
ATOM 1279 C CA . GLN A 1 164 ? -15.666 5.843 21.390 1.00 52.78 164 GLN A CA 1
ATOM 1280 C C . GLN A 1 164 ? -17.006 6.313 21.974 1.00 52.78 164 GLN A C 1
ATOM 1282 O O . GLN A 1 164 ? -17.017 6.746 23.123 1.00 52.78 164 GLN A O 1
ATOM 1287 N N . GLU A 1 165 ? -18.109 6.274 21.221 1.00 44.97 165 GLU A N 1
ATOM 1288 C CA . GLU A 1 165 ? -19.394 6.851 21.662 1.00 44.97 165 GLU A CA 1
ATOM 1289 C C . GLU A 1 165 ? -20.395 5.822 22.223 1.00 44.97 165 GLU A C 1
ATOM 1291 O O . GLU A 1 165 ? -21.563 6.145 22.431 1.00 44.97 165 GLU A O 1
ATOM 1296 N N . SER A 1 166 ? -19.972 4.580 22.475 1.00 38.69 166 SER A N 1
ATOM 1297 C CA . SER A 1 166 ? -20.803 3.507 23.057 1.00 38.69 166 SER A CA 1
ATOM 1298 C C . SER A 1 166 ? -20.128 2.892 24.272 1.00 38.69 166 SER A C 1
ATOM 1300 O O . SER A 1 166 ? -20.845 2.650 25.267 1.00 38.69 166 SER A O 1
#

pLDDT: mean 88.43, std 9.37, range [38.69, 97.38]

Nearest PDB structures (foldseek):
  8cm9-assembly2_B  TM=7.360E-01  e=2.215E-02  Homo sapiens
  4ja7-assembly1_A  TM=6.212E-01  e=1.089E-02  Rattus norvegicus
  4hnw-assembly1_A  TM=7.473E-01  e=7.585E-02  Saccharomyces cerevisiae S288C
  5zyq-assembly1_A  TM=6.825E-01  e=1.472E-01  Homo sapiens
  4hnx-assembly1_A  TM=6.184E-01  e=2.050E-01  Saccharomyces cerevisiae S288C